Protein AF-A0A4Q5WK64-F1 (afdb_monomer_lite)

Sequence (63 aa):
MTALQAIAARKRNAITTRAALLAAATGRFMREGYDSVSLREIASDAGVDVSLVSRYFGGKDEL

Radius of gyration: 13.46 Å; chains: 1; bounding box: 32×26×36 Å

Structure (mmCIF, N/CA/C/O backbone):
data_AF-A0A4Q5WK64-F1
#
_entry.id   AF-A0A4Q5WK64-F1
#
loop_
_atom_site.group_PDB
_atom_site.id
_atom_site.type_symbol
_atom_site.label_atom_id
_atom_site.label_alt_id
_atom_site.label_comp_id
_atom_site.label_asym_id
_atom_site.label_entity_id
_atom_site.label_seq_id
_atom_site.pdbx_PDB_ins_code
_atom_site.Cartn_x
_atom_site.Cartn_y
_atom_site.Cartn_z
_atom_site.occupancy
_atom_site.B_iso_or_equiv
_atom_site.auth_seq_id
_atom_site.auth_comp_id
_atom_site.auth_asym_id
_atom_site.auth_atom_id
_atom_site.pdbx_PDB_model_num
ATOM 1 N N . MET A 1 1 ? 17.377 -16.269 -27.032 1.00 55.34 1 MET A N 1
ATOM 2 C CA . MET A 1 1 ? 15.988 -15.879 -27.370 1.00 55.34 1 MET A CA 1
ATOM 3 C C . MET A 1 1 ? 15.129 -15.706 -26.101 1.00 55.34 1 MET A C 1
ATOM 5 O O . MET A 1 1 ? 13.971 -16.087 -26.100 1.00 55.34 1 MET A O 1
ATOM 9 N N . THR A 1 2 ? 15.678 -15.137 -25.010 1.00 61.25 2 THR A N 1
ATOM 10 C CA . THR A 1 2 ? 15.119 -15.366 -23.650 1.00 61.25 2 THR A CA 1
ATOM 11 C C . THR A 1 2 ? 15.094 -14.121 -22.743 1.00 61.25 2 THR A C 1
ATOM 13 O O . THR A 1 2 ? 14.222 -14.005 -21.888 1.00 61.25 2 THR A O 1
ATOM 16 N N . ALA A 1 3 ? 15.976 -13.132 -22.951 1.00 69.81 3 ALA A N 1
ATOM 17 C CA . ALA A 1 3 ? 16.049 -11.939 -22.093 1.00 69.81 3 ALA A CA 1
ATOM 18 C C . ALA A 1 3 ? 14.883 -10.950 -22.304 1.00 69.81 3 ALA A C 1
ATOM 20 O O . ALA A 1 3 ? 14.336 -10.411 -21.342 1.00 69.81 3 ALA A O 1
ATOM 21 N N . LEU A 1 4 ? 14.450 -10.752 -23.556 1.00 81.12 4 LEU A N 1
ATOM 22 C CA . LEU A 1 4 ? 13.378 -9.804 -23.883 1.00 81.12 4 LEU A CA 1
ATOM 23 C C . LEU A 1 4 ? 12.016 -10.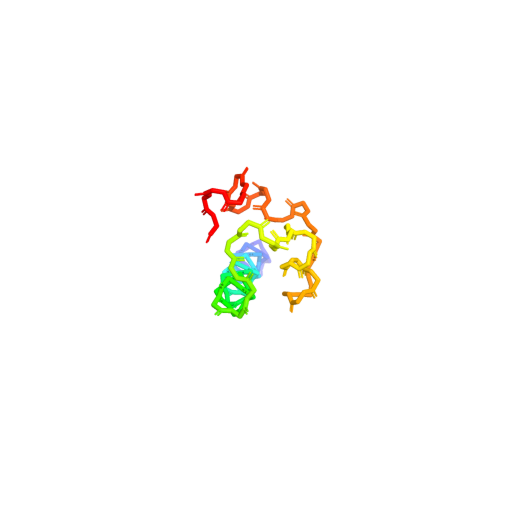248 -23.313 1.00 81.12 4 LEU A C 1
ATOM 25 O O . LEU A 1 4 ? 11.229 -9.419 -22.856 1.00 81.12 4 LEU A O 1
ATOM 29 N N . GLN A 1 5 ? 11.762 -11.561 -23.268 1.00 75.44 5 GLN A N 1
ATOM 30 C CA . GLN A 1 5 ? 10.517 -12.108 -22.722 1.00 75.44 5 GLN A CA 1
ATOM 31 C C . GLN A 1 5 ? 10.428 -11.969 -21.197 1.00 75.44 5 GLN A C 1
ATOM 33 O O . GLN A 1 5 ? 9.361 -11.632 -20.683 1.00 75.44 5 GLN A O 1
ATOM 38 N N . ALA A 1 6 ? 11.536 -12.153 -20.471 1.00 78.94 6 ALA A N 1
ATOM 39 C CA . ALA A 1 6 ? 11.563 -11.996 -19.015 1.00 78.94 6 ALA A CA 1
ATOM 40 C C . ALA A 1 6 ? 11.286 -10.543 -18.579 1.00 78.94 6 ALA A C 1
ATOM 42 O O . ALA A 1 6 ? 10.523 -10.309 -17.638 1.00 78.94 6 ALA A O 1
ATOM 43 N N . ILE A 1 7 ? 11.837 -9.557 -19.299 1.00 86.56 7 ILE A N 1
ATOM 44 C CA . ILE A 1 7 ? 11.586 -8.127 -19.042 1.00 86.56 7 ILE A CA 1
ATOM 45 C C . ILE A 1 7 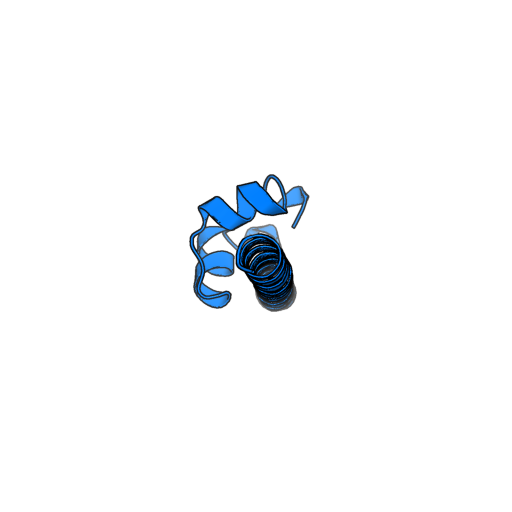? 10.114 -7.786 -19.298 1.00 86.56 7 ILE A C 1
ATOM 47 O O . ILE A 1 7 ? 9.471 -7.148 -18.462 1.00 86.56 7 ILE A O 1
ATOM 51 N N . ALA A 1 8 ? 9.555 -8.250 -20.419 1.00 87.44 8 ALA A N 1
ATOM 52 C CA . ALA A 1 8 ? 8.151 -8.027 -20.749 1.00 87.44 8 ALA A CA 1
ATOM 53 C C . ALA A 1 8 ? 7.202 -8.682 -19.729 1.00 87.44 8 ALA A C 1
ATOM 55 O O . ALA A 1 8 ? 6.210 -8.072 -19.332 1.00 87.44 8 ALA A O 1
ATOM 56 N N . ALA A 1 9 ? 7.510 -9.896 -19.260 1.00 87.25 9 ALA A N 1
ATOM 57 C CA . ALA A 1 9 ? 6.744 -10.569 -18.212 1.00 87.25 9 ALA A CA 1
ATOM 58 C C . ALA A 1 9 ? 6.777 -9.790 -16.888 1.00 87.25 9 ALA A C 1
ATOM 60 O O . ALA A 1 9 ? 5.724 -9.506 -16.323 1.00 87.25 9 ALA A O 1
ATOM 61 N N . ARG A 1 10 ? 7.959 -9.346 -16.436 1.00 88.00 10 ARG A N 1
ATOM 62 C CA . ARG A 1 10 ? 8.082 -8.520 -15.223 1.00 88.00 10 ARG A CA 1
ATOM 63 C C . ARG A 1 10 ? 7.329 -7.193 -15.351 1.00 88.00 10 ARG A C 1
ATOM 65 O O . ARG A 1 10 ? 6.668 -6.792 -14.398 1.00 88.00 10 ARG A O 1
ATOM 72 N N . LYS A 1 11 ? 7.398 -6.527 -16.510 1.00 89.69 11 LYS A N 1
ATOM 73 C CA . LYS A 1 11 ? 6.658 -5.279 -16.767 1.00 89.69 11 LYS A CA 1
ATOM 74 C C . LYS A 1 11 ? 5.147 -5.501 -16.707 1.00 89.69 11 LYS A C 1
ATOM 76 O O . LYS A 1 11 ? 4.455 -4.710 -16.078 1.00 89.69 11 LYS A O 1
ATOM 81 N N . ARG A 1 12 ? 4.639 -6.579 -17.316 1.00 92.06 12 ARG A N 1
ATOM 82 C CA . ARG A 1 12 ? 3.214 -6.941 -17.228 1.00 92.06 12 ARG A CA 1
ATOM 83 C C . ARG A 1 12 ? 2.790 -7.181 -15.785 1.00 92.06 12 ARG A C 1
ATOM 85 O O . ARG A 1 12 ? 1.826 -6.568 -15.351 1.00 92.06 12 ARG A O 1
ATOM 92 N N . ASN A 1 13 ? 3.561 -7.961 -15.028 1.00 93.69 13 ASN A N 1
ATOM 93 C CA . ASN A 1 13 ? 3.272 -8.204 -13.615 1.00 93.69 13 ASN A CA 1
ATOM 94 C C . ASN A 1 13 ? 3.244 -6.895 -12.817 1.00 93.69 13 ASN A C 1
ATOM 96 O O . ASN A 1 13 ? 2.341 -6.694 -12.017 1.00 93.69 13 ASN A O 1
ATOM 100 N N . ALA A 1 14 ? 4.176 -5.973 -13.079 1.00 93.19 14 ALA A N 1
ATOM 101 C CA . ALA A 1 14 ? 4.189 -4.665 -12.430 1.00 93.19 14 ALA A CA 1
ATOM 102 C C . ALA A 1 14 ? 2.933 -3.832 -12.736 1.00 93.19 14 ALA A C 1
ATOM 104 O O . ALA A 1 14 ? 2.368 -3.225 -11.830 1.00 93.19 14 ALA A O 1
ATOM 105 N N . ILE A 1 15 ? 2.466 -3.839 -13.989 1.00 95.81 15 ILE A N 1
ATOM 106 C CA . ILE A 1 15 ? 1.225 -3.159 -14.389 1.00 95.81 15 ILE A CA 1
ATOM 107 C C . ILE A 1 15 ? 0.019 -3.787 -13.679 1.00 95.81 15 ILE A C 1
ATOM 109 O O . ILE A 1 15 ? -0.794 -3.062 -13.109 1.00 95.81 15 ILE A O 1
ATOM 113 N N . THR A 1 16 ? -0.076 -5.119 -13.662 1.00 96.88 16 THR A N 1
ATOM 114 C CA . THR A 1 16 ? -1.168 -5.844 -12.996 1.00 96.88 16 THR A CA 1
ATOM 115 C C . THR A 1 16 ? -1.184 -5.583 -11.491 1.00 96.88 16 THR A C 1
ATOM 117 O O . THR A 1 16 ? -2.237 -5.269 -10.945 1.00 96.88 16 THR A O 1
ATOM 120 N N . THR A 1 17 ? -0.028 -5.635 -10.823 1.00 96.81 17 THR A N 1
ATOM 121 C CA . THR A 1 17 ? 0.075 -5.331 -9.389 1.00 96.81 17 THR A CA 1
ATOM 122 C C . THR A 1 17 ? -0.335 -3.894 -9.088 1.00 96.81 17 THR A C 1
ATOM 124 O O . THR A 1 17 ? -1.094 -3.661 -8.150 1.00 96.81 17 THR A O 1
ATOM 127 N N . ARG A 1 18 ? 0.123 -2.926 -9.892 1.00 96.81 18 ARG A N 1
ATOM 128 C CA . ARG A 1 18 ? -0.239 -1.517 -9.701 1.00 96.81 18 ARG A CA 1
ATOM 129 C C . ARG A 1 18 ? -1.748 -1.300 -9.844 1.00 96.81 18 ARG A C 1
ATOM 131 O O . ARG A 1 18 ? -2.335 -0.584 -9.041 1.00 96.81 18 ARG A O 1
ATOM 138 N N . ALA A 1 19 ? -2.375 -1.930 -10.837 1.00 97.94 19 ALA A N 1
ATOM 139 C CA . ALA A 1 19 ? -3.818 -1.841 -11.047 1.00 97.94 19 ALA A CA 1
ATOM 140 C C . ALA A 1 19 ? -4.620 -2.472 -9.894 1.00 97.94 19 ALA A C 1
ATOM 142 O O . ALA A 1 19 ? -5.595 -1.878 -9.442 1.00 97.94 19 ALA A O 1
ATOM 143 N N . ALA A 1 20 ? -4.188 -3.633 -9.388 1.00 98.00 20 ALA A N 1
ATOM 144 C CA . ALA A 1 20 ? -4.840 -4.306 -8.264 1.00 98.00 20 ALA A CA 1
ATOM 145 C C . ALA A 1 20 ? -4.811 -3.456 -6.983 1.00 98.00 20 ALA A C 1
ATOM 147 O O . ALA A 1 20 ? -5.834 -3.311 -6.318 1.00 98.00 20 ALA A O 1
ATOM 148 N N . LEU A 1 21 ? -3.663 -2.839 -6.679 1.00 97.75 21 LEU A N 1
ATOM 149 C CA . LEU A 1 21 ? -3.508 -1.955 -5.522 1.00 97.75 21 LEU A CA 1
ATOM 150 C C . LEU A 1 21 ? -4.422 -0.723 -5.597 1.00 97.75 21 LEU A C 1
ATOM 152 O O . LEU A 1 21 ? -5.085 -0.412 -4.613 1.00 97.75 21 LEU A O 1
ATOM 156 N N . LEU A 1 22 ? -4.521 -0.068 -6.760 1.00 98.06 22 LEU A N 1
ATOM 157 C CA . LEU A 1 22 ? -5.414 1.086 -6.946 1.00 98.06 22 LEU A CA 1
ATOM 158 C C . LEU A 1 22 ? -6.891 0.711 -6.815 1.00 98.06 22 LEU A C 1
ATOM 160 O O . LEU A 1 22 ? -7.664 1.449 -6.204 1.00 98.06 22 LEU A O 1
ATOM 164 N N . ALA A 1 23 ? -7.293 -0.432 -7.375 1.00 98.38 23 ALA A N 1
ATOM 165 C CA . ALA A 1 23 ? -8.671 -0.900 -7.283 1.00 98.38 23 ALA A CA 1
ATOM 166 C C . ALA A 1 23 ? -9.062 -1.204 -5.826 1.00 98.38 23 ALA A C 1
ATOM 168 O O . ALA A 1 23 ? -10.118 -0.767 -5.369 1.00 98.38 23 ALA A O 1
ATOM 169 N N . ALA A 1 24 ? -8.185 -1.892 -5.088 1.00 98.12 24 ALA A N 1
ATOM 170 C CA . ALA A 1 24 ? -8.377 -2.189 -3.672 1.00 98.12 24 ALA A CA 1
ATOM 171 C C . ALA A 1 24 ? -8.425 -0.914 -2.812 1.00 98.12 24 ALA A C 1
ATOM 173 O O . ALA A 1 24 ? -9.353 -0.744 -2.020 1.00 98.12 24 ALA A O 1
ATOM 174 N N . ALA A 1 25 ? -7.474 0.008 -3.009 1.00 97.81 25 ALA A N 1
ATOM 175 C CA . ALA A 1 25 ? -7.429 1.289 -2.303 1.00 97.81 25 ALA A CA 1
ATOM 176 C C . ALA A 1 25 ? -8.718 2.086 -2.521 1.00 97.81 25 ALA A C 1
ATOM 178 O O . ALA A 1 25 ? -9.390 2.454 -1.560 1.00 97.81 25 ALA A O 1
ATOM 179 N N . THR A 1 26 ? -9.120 2.254 -3.785 1.00 97.62 26 THR A N 1
ATOM 180 C CA . THR A 1 26 ? -10.349 2.967 -4.161 1.00 97.62 26 THR A CA 1
ATOM 181 C C . THR A 1 26 ? -11.575 2.353 -3.487 1.00 97.62 26 THR A C 1
ATOM 183 O O . THR A 1 26 ? -12.350 3.058 -2.843 1.00 97.62 26 THR A O 1
ATOM 186 N N . GLY A 1 27 ? -11.739 1.028 -3.575 1.00 97.75 27 GLY A N 1
ATOM 187 C CA . GLY A 1 27 ? -12.884 0.335 -2.983 1.00 97.75 27 GLY A CA 1
ATOM 188 C C . GLY A 1 27 ? -12.959 0.475 -1.461 1.00 97.75 27 GLY A C 1
ATOM 189 O O . GLY A 1 27 ? -14.051 0.619 -0.905 1.00 97.75 27 GLY A O 1
ATOM 190 N N . ARG A 1 28 ? -11.814 0.471 -0.772 1.00 97.06 28 ARG A N 1
ATOM 191 C CA . ARG A 1 28 ? -11.765 0.674 0.680 1.00 97.06 28 ARG A CA 1
ATOM 192 C C . ARG A 1 28 ? -11.993 2.124 1.077 1.00 97.06 28 ARG A C 1
ATOM 194 O O . ARG A 1 28 ? -12.844 2.370 1.926 1.00 97.06 28 ARG A O 1
ATOM 201 N N . PHE A 1 29 ? -11.320 3.078 0.437 1.00 96.19 29 PHE A N 1
ATOM 202 C CA . PHE A 1 29 ? -11.488 4.501 0.744 1.00 96.19 29 PHE A CA 1
ATOM 203 C C . PHE A 1 29 ? -12.936 4.958 0.564 1.00 96.19 29 PHE A C 1
ATOM 205 O O . PHE A 1 29 ? -13.443 5.702 1.400 1.00 96.19 29 PHE A O 1
ATOM 212 N N . MET A 1 30 ? -13.637 4.465 -0.463 1.00 96.50 30 MET A N 1
ATOM 213 C CA . MET A 1 30 ? -15.051 4.796 -0.674 1.00 96.50 30 MET A CA 1
ATOM 214 C C . MET A 1 30 ? -15.989 4.204 0.387 1.00 96.50 30 MET A C 1
ATOM 216 O O . MET A 1 30 ? -17.052 4.766 0.633 1.00 96.50 30 MET A O 1
ATOM 220 N N . ARG A 1 31 ? -15.630 3.069 0.996 1.00 96.75 31 ARG A N 1
ATOM 221 C CA . ARG A 1 31 ? -16.473 2.371 1.979 1.00 96.75 31 ARG A CA 1
ATOM 222 C C . ARG A 1 31 ? -16.209 2.796 3.419 1.00 96.75 31 ARG A C 1
ATOM 224 O O . ARG A 1 31 ? -17.139 2.844 4.214 1.00 96.75 31 ARG A O 1
ATOM 231 N N . GLU A 1 32 ? -14.948 3.027 3.758 1.00 95.94 32 GLU A N 1
ATOM 232 C CA . GLU A 1 32 ? -14.479 3.161 5.143 1.00 95.94 32 GLU A CA 1
ATOM 233 C C . GLU A 1 32 ? -13.888 4.550 5.426 1.00 95.94 32 GLU A C 1
ATOM 235 O O . GLU A 1 32 ? -13.690 4.910 6.581 1.00 95.94 32 GLU A O 1
ATOM 240 N N . GLY A 1 33 ? -13.654 5.358 4.388 1.00 94.00 33 GLY A N 1
ATOM 241 C CA . GLY A 1 33 ? -12.941 6.625 4.495 1.00 94.00 33 GLY A CA 1
ATOM 242 C C . GLY A 1 33 ? -11.425 6.437 4.473 1.00 94.00 33 GLY A C 1
ATOM 243 O O . GLY A 1 33 ? -10.900 5.358 4.743 1.00 94.00 33 GLY A O 1
ATOM 244 N N . TYR A 1 34 ? -10.702 7.501 4.119 1.00 92.44 34 TYR A N 1
ATOM 245 C CA . TYR A 1 34 ? -9.249 7.443 3.968 1.00 92.44 34 TYR A CA 1
ATOM 246 C C . TYR A 1 34 ? -8.566 7.038 5.277 1.00 92.44 34 TYR A C 1
ATOM 248 O O . TYR A 1 34 ? -7.839 6.051 5.295 1.00 92.44 34 TYR A O 1
ATOM 256 N N . ASP A 1 35 ? -8.832 7.729 6.388 1.00 94.75 35 ASP A N 1
ATOM 257 C CA . ASP A 1 35 ? -8.100 7.556 7.653 1.00 94.75 35 ASP A CA 1
ATOM 258 C C . ASP A 1 35 ? -8.252 6.168 8.283 1.00 94.75 35 ASP A C 1
ATOM 260 O O . ASP A 1 35 ? -7.304 5.661 8.883 1.00 94.75 35 ASP A O 1
ATOM 264 N N . SER A 1 36 ? -9.399 5.518 8.088 1.00 94.94 36 SER A N 1
ATOM 265 C CA . SER A 1 36 ? -9.706 4.216 8.688 1.00 94.94 36 SER A CA 1
ATOM 266 C C . SER A 1 36 ? -9.062 3.024 7.976 1.00 94.94 36 SER A C 1
ATOM 268 O O . SER A 1 36 ? -9.061 1.930 8.529 1.00 94.94 36 SER A O 1
ATOM 270 N N . VAL A 1 37 ? -8.486 3.216 6.784 1.00 96.88 37 VAL A N 1
ATOM 271 C CA . VAL A 1 37 ? -7.929 2.127 5.966 1.00 96.88 37 VAL A CA 1
ATOM 272 C C . VAL A 1 37 ? -6.410 2.041 6.109 1.00 96.88 37 VAL A C 1
ATOM 274 O O . VAL A 1 37 ? -5.697 3.028 5.912 1.00 96.88 37 VAL A O 1
ATOM 277 N N . SER A 1 38 ? -5.869 0.856 6.387 1.00 96.44 38 SER A N 1
ATOM 278 C CA . SER A 1 38 ? -4.417 0.634 6.421 1.00 96.44 38 SER A CA 1
ATOM 279 C C . SER A 1 38 ? -3.845 0.141 5.082 1.00 96.44 38 SER A C 1
ATOM 281 O O . SER A 1 38 ? -4.519 -0.490 4.270 1.00 96.44 38 SER A O 1
ATOM 283 N N . LEU A 1 39 ? -2.543 0.353 4.854 1.00 96.19 39 LEU A N 1
ATOM 284 C CA . LEU A 1 39 ? -1.868 -0.178 3.658 1.00 96.19 39 LEU A CA 1
ATOM 285 C C . LEU A 1 39 ? -1.836 -1.711 3.616 1.00 96.19 39 LEU A C 1
ATOM 287 O O . LEU A 1 39 ? -1.839 -2.305 2.540 1.00 96.19 39 LEU A O 1
ATOM 291 N N . ARG A 1 40 ? -1.805 -2.361 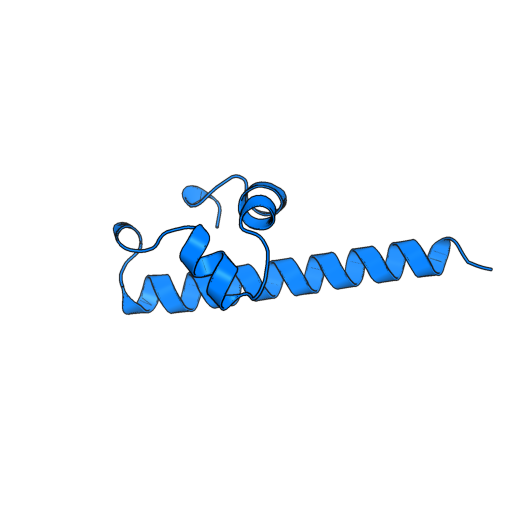4.785 1.00 96.75 40 ARG A N 1
ATOM 292 C CA . ARG A 1 40 ? -1.808 -3.826 4.901 1.00 96.75 40 ARG A CA 1
ATOM 293 C C . ARG A 1 40 ? -3.120 -4.418 4.404 1.00 96.75 40 ARG A C 1
ATOM 295 O O . ARG A 1 40 ? -3.123 -5.441 3.733 1.00 96.75 40 ARG A O 1
ATOM 302 N N . GLU A 1 41 ? -4.213 -3.759 4.736 1.00 97.81 41 GLU A N 1
ATOM 303 C CA . GLU A 1 41 ? -5.555 -4.106 4.301 1.00 97.81 41 GLU A CA 1
ATOM 304 C C . GLU A 1 41 ? -5.735 -3.972 2.791 1.00 97.81 41 GLU A C 1
ATOM 306 O O . GLU A 1 41 ? -6.205 -4.904 2.143 1.00 97.81 41 GLU A O 1
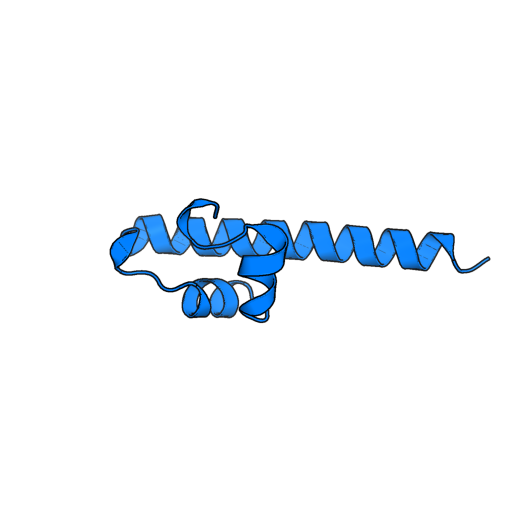ATOM 311 N N . ILE A 1 42 ? -5.268 -2.862 2.218 1.00 97.44 42 ILE A N 1
ATOM 312 C CA . ILE A 1 42 ? -5.267 -2.664 0.765 1.00 97.44 42 ILE A CA 1
ATOM 313 C C . ILE A 1 42 ? -4.429 -3.745 0.069 1.00 97.44 42 ILE A C 1
ATOM 315 O O . ILE A 1 42 ? -4.858 -4.324 -0.928 1.00 97.44 42 ILE A O 1
ATOM 319 N N . ALA A 1 43 ? -3.239 -4.044 0.596 1.00 96.94 43 ALA A N 1
ATOM 320 C CA . ALA A 1 43 ? -2.363 -5.070 0.037 1.00 96.94 43 ALA A CA 1
ATOM 321 C C . ALA A 1 43 ? -2.989 -6.473 0.115 1.00 96.94 43 ALA A C 1
ATOM 323 O O . ALA A 1 43 ? -2.901 -7.238 -0.846 1.00 96.94 43 ALA A O 1
ATOM 324 N N . SER A 1 44 ? -3.675 -6.777 1.220 1.00 98.06 44 SER A N 1
ATOM 325 C CA . SER A 1 44 ? -4.423 -8.023 1.396 1.00 98.06 44 SER A CA 1
ATOM 326 C C . SER A 1 44 ? -5.523 -8.175 0.344 1.00 98.06 44 SER A C 1
ATOM 328 O O . SER A 1 44 ? -5.612 -9.226 -0.286 1.00 98.06 44 SER A O 1
ATOM 330 N N . ASP A 1 45 ? -6.318 -7.131 0.104 1.00 97.69 45 ASP A N 1
ATOM 331 C CA . ASP A 1 45 ? -7.390 -7.145 -0.903 1.00 97.69 45 ASP A CA 1
ATOM 332 C C . ASP A 1 45 ? -6.849 -7.264 -2.332 1.00 97.69 45 ASP A C 1
ATOM 334 O O . ASP A 1 45 ? -7.439 -7.931 -3.180 1.00 97.69 45 ASP A O 1
ATOM 338 N N . ALA A 1 46 ? -5.697 -6.650 -2.598 1.00 97.12 46 ALA A N 1
ATOM 339 C CA . ALA A 1 46 ? -4.997 -6.769 -3.871 1.00 97.12 46 ALA A CA 1
ATOM 340 C C . ALA A 1 46 ? -4.252 -8.111 -4.038 1.00 97.12 46 ALA A C 1
ATOM 342 O O . ALA A 1 46 ? -3.719 -8.374 -5.119 1.00 97.12 46 ALA A O 1
ATOM 343 N N . GLY A 1 47 ? -4.191 -8.952 -2.998 1.00 97.25 47 GLY A N 1
ATOM 344 C CA . GLY A 1 47 ? -3.504 -10.246 -3.015 1.00 97.25 47 GLY A CA 1
ATOM 345 C C . GLY A 1 47 ? -1.982 -10.139 -3.129 1.00 97.25 47 GLY A C 1
ATOM 346 O O . GLY A 1 47 ? -1.344 -11.000 -3.737 1.00 97.25 47 GLY A O 1
ATOM 347 N N . VAL A 1 48 ? -1.389 -9.069 -2.595 1.00 96.81 48 VAL A N 1
ATOM 348 C CA . VAL A 1 48 ? 0.049 -8.795 -2.697 1.00 96.81 48 VAL A CA 1
ATOM 349 C C . VAL A 1 48 ? 0.675 -8.449 -1.352 1.00 96.81 48 VAL A C 1
ATOM 351 O O . VAL A 1 48 ? -0.003 -8.156 -0.372 1.00 96.81 48 VAL A O 1
ATOM 354 N N . ASP A 1 49 ? 2.006 -8.466 -1.306 1.00 97.00 49 ASP A N 1
ATOM 355 C CA . ASP A 1 49 ? 2.741 -8.041 -0.122 1.00 97.00 49 ASP A CA 1
ATOM 356 C C . ASP A 1 49 ? 2.677 -6.517 0.072 1.00 97.00 49 ASP A C 1
ATOM 358 O O . ASP A 1 49 ? 2.789 -5.743 -0.883 1.00 97.00 49 ASP A O 1
ATOM 362 N N . VAL A 1 50 ? 2.551 -6.079 1.328 1.00 96.31 50 VAL A N 1
ATOM 363 C CA . VAL A 1 50 ? 2.441 -4.658 1.692 1.00 96.31 50 VAL A CA 1
A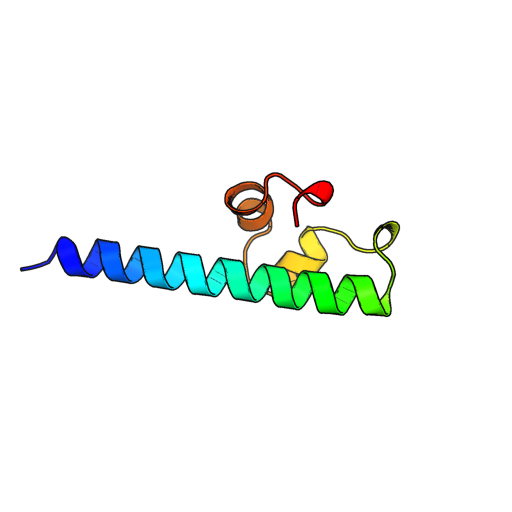TOM 364 C C . VAL A 1 50 ? 3.661 -3.829 1.273 1.00 96.31 50 VAL A C 1
ATOM 366 O O . VAL A 1 50 ? 3.509 -2.654 0.945 1.00 96.31 50 VAL A O 1
ATOM 369 N N . SER A 1 51 ? 4.857 -4.422 1.185 1.00 96.31 51 SER A N 1
ATOM 370 C CA . SER A 1 51 ? 6.059 -3.730 0.692 1.00 96.31 51 SER A CA 1
ATOM 371 C C . SER A 1 51 ? 5.920 -3.254 -0.756 1.00 96.31 51 SER A C 1
ATOM 373 O O . SER A 1 51 ? 6.575 -2.288 -1.159 1.00 96.31 51 SER A O 1
ATOM 375 N N . LEU A 1 52 ? 5.044 -3.885 -1.550 1.00 95.44 52 LEU A N 1
ATOM 376 C CA . LEU A 1 52 ? 4.780 -3.447 -2.916 1.00 95.44 52 LEU A CA 1
ATOM 377 C C . LEU A 1 52 ? 4.022 -2.122 -2.954 1.00 95.44 52 LEU A C 1
ATOM 379 O O . LEU A 1 52 ? 4.218 -1.369 -3.902 1.00 95.44 52 LEU A O 1
ATOM 383 N N . VAL A 1 53 ? 3.239 -1.789 -1.926 1.00 94.62 53 VAL A N 1
ATOM 384 C CA . VAL A 1 53 ? 2.590 -0.475 -1.842 1.00 94.62 53 VAL A CA 1
ATOM 385 C C . VAL A 1 53 ? 3.646 0.623 -1.802 1.00 94.62 53 VAL A C 1
ATOM 387 O O . VAL A 1 53 ? 3.674 1.473 -2.687 1.00 94.62 53 VAL A O 1
ATOM 390 N N . SER A 1 54 ? 4.589 0.542 -0.860 1.00 93.06 54 SER A N 1
ATOM 391 C CA . SER A 1 54 ? 5.696 1.501 -0.761 1.00 93.06 54 SER A CA 1
ATOM 392 C C . SER A 1 54 ? 6.555 1.526 -2.025 1.00 93.06 54 SER A C 1
ATOM 394 O O . SER A 1 54 ? 7.018 2.580 -2.443 1.00 93.06 54 SER A O 1
ATOM 396 N N . ARG A 1 55 ? 6.745 0.377 -2.682 1.00 94.62 55 ARG A N 1
ATOM 397 C CA . ARG A 1 55 ? 7.510 0.296 -3.933 1.00 94.62 55 ARG A CA 1
ATOM 398 C C . ARG A 1 55 ? 6.839 1.010 -5.111 1.00 94.62 55 ARG A C 1
ATOM 400 O O . ARG A 1 55 ? 7.552 1.555 -5.949 1.00 94.62 55 ARG A O 1
ATOM 407 N N . TYR A 1 56 ? 5.516 0.922 -5.243 1.00 94.81 56 TYR A N 1
ATOM 408 C CA . TYR A 1 56 ? 4.790 1.468 -6.398 1.00 94.81 56 TYR A CA 1
ATOM 409 C C . TYR A 1 56 ? 4.241 2.875 -6.169 1.00 94.81 56 TYR A C 1
ATOM 411 O O . TYR A 1 56 ? 4.040 3.589 -7.151 1.00 94.81 56 TYR A O 1
ATOM 419 N N . PHE A 1 57 ? 3.993 3.238 -4.913 1.00 94.75 57 PHE A N 1
ATOM 420 C CA . PHE A 1 57 ? 3.268 4.447 -4.539 1.00 94.75 57 PHE A CA 1
ATOM 421 C C . PHE A 1 57 ? 3.901 5.183 -3.362 1.00 94.75 57 PHE A C 1
ATOM 423 O O . PHE A 1 57 ? 3.258 6.055 -2.836 1.00 94.75 57 PHE A O 1
ATOM 430 N N . GLY A 1 58 ? 5.074 4.817 -2.836 1.00 91.44 58 GLY A N 1
ATOM 431 C CA . GLY A 1 58 ? 5.722 5.586 -1.755 1.00 91.44 58 GLY A CA 1
ATOM 432 C C . GLY A 1 58 ? 5.037 5.551 -0.374 1.00 91.44 58 GLY A C 1
ATOM 433 O O . GLY A 1 58 ? 5.715 5.685 0.642 1.00 91.44 58 GLY A O 1
ATOM 434 N N . GLY A 1 59 ? 3.734 5.282 -0.289 1.00 89.38 59 GLY A N 1
ATOM 435 C CA . GLY A 1 59 ? 2.946 5.318 0.937 1.00 89.38 59 GLY A CA 1
ATOM 436 C C . GLY A 1 59 ? 1.454 5.461 0.648 1.00 89.38 59 GLY A C 1
ATOM 437 O O . GLY A 1 59 ? 1.010 5.252 -0.474 1.00 89.38 59 GLY A O 1
ATOM 438 N N . LYS A 1 60 ? 0.673 5.784 1.681 1.00 90.50 60 LYS A N 1
ATOM 439 C CA . LYS A 1 60 ? -0.784 5.945 1.576 1.00 90.50 60 LYS A CA 1
ATOM 440 C C . LYS A 1 60 ? -1.181 7.265 0.908 1.00 90.50 60 LYS A C 1
ATOM 442 O O . LYS A 1 60 ? -2.143 7.274 0.161 1.00 90.50 60 LYS A O 1
ATOM 447 N N . ASP A 1 61 ? -0.402 8.328 1.126 1.00 92.44 61 ASP A N 1
ATOM 448 C CA . ASP A 1 61 ? -0.690 9.674 0.597 1.00 92.44 61 ASP A CA 1
ATOM 449 C C . ASP A 1 61 ? -0.480 9.794 -0.923 1.00 92.44 61 ASP A C 1
ATOM 451 O O . ASP A 1 61 ? -0.948 10.737 -1.555 1.00 92.44 61 ASP A O 1
ATOM 455 N N . GLU A 1 62 ? 0.226 8.833 -1.511 1.00 90.44 62 GLU A N 1
ATOM 456 C CA . GLU A 1 62 ? 0.526 8.742 -2.943 1.00 90.44 62 GLU A CA 1
ATOM 457 C C . GLU A 1 62 ? -0.240 7.583 -3.632 1.00 90.44 62 GLU A C 1
ATOM 459 O O . GLU A 1 62 ? -0.057 7.339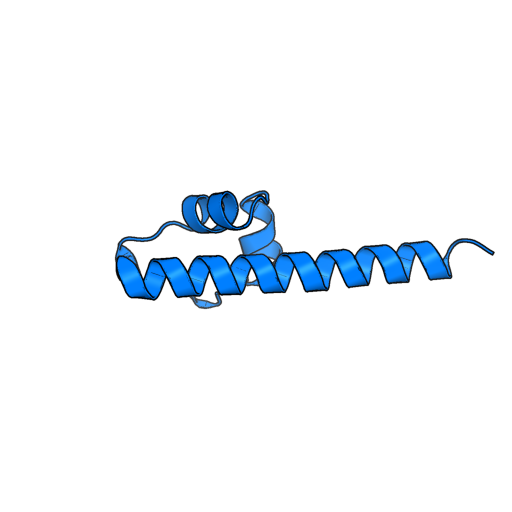 -4.832 1.00 90.44 62 GLU A O 1
ATOM 464 N N . LEU A 1 63 ? -1.088 6.864 -2.881 1.00 86.75 63 LEU A N 1
ATOM 465 C CA . LEU A 1 63 ? -1.897 5.722 -3.326 1.00 86.75 63 LEU A CA 1
ATOM 466 C C . LEU A 1 63 ? -3.346 6.131 -3.610 1.00 86.75 63 LEU A C 1
ATOM 468 O O . LEU A 1 63 ? -3.836 5.744 -4.696 1.00 86.75 63 LEU A O 1
#

pLDDT: mean 92.53, std 8.37, range [55.34, 98.38]

Secondary structure (DSSP, 8-state):
--HHHHHHHHHHHHHHHHHHHHHHHHHHHHHH-TTT--HHHHHHHTTS-THHHHHHHSSSTT-

Foldseek 3Di:
DPPVVVVVVVVVVLVLLVVLLVVLLVVCCVPPNLVRDALCNSCVSSVHDSVVCCVNQVGSVRD